Protein AF-A0A261XZ28-F1 (afdb_monomer_lite)

Foldseek 3Di:
DWDADPVRWTWFPQDQLDTDINAHNVGDDFKDFDADQVQQAQDGLRVLSVVLSVCRNPVLVCVVPDDDDDPCPPVVVQNPDPDVPANGRLQSVQSSCVNRCGNVDRGDSVVVVVCRVPRMDTPDPVSVCVVCVVVVVVVVVVVVVCVVVPVDD

Sequence (153 aa):
MGIADTRGVIYDFAAPYTVSVDHMAFGRPTRYLQLRPENATSMTWDDAVYDGAKFYQTQMASASRSRMMDCLAHRFLLYRQHTLLWNNCHSHTAYTLNLMNYSNTRWNAWKLVIMIWTHGHFCSPTAALTTFTGFAIVLLVVLVLAFSLGFSL

Radius of gyration: 18.94 Å; chains: 1; bounding box: 45×42×54 Å

InterPro domains:
  IPR008496 TMEM222/RTE1 [PF05608] (1-120)
  IPR008496 TMEM222/RTE1 [PTHR20921] (1-146)

pLDDT: mean 81.01, std 17.01, range [41.97, 96.12]

Structure (mmCIF, N/CA/C/O backbone):
data_AF-A0A261XZ28-F1
#
_entry.id   AF-A0A261XZ28-F1
#
loop_
_atom_site.group_PDB
_atom_site.id
_atom_site.type_symbol
_atom_site.label_atom_id
_atom_site.label_alt_id
_atom_site.label_comp_id
_atom_site.label_asym_id
_atom_site.label_entity_id
_atom_site.label_seq_id
_atom_site.pdbx_PDB_ins_code
_atom_site.Cartn_x
_atom_site.Cartn_y
_atom_site.Cartn_z
_atom_site.occupancy
_atom_site.B_iso_or_equiv
_atom_site.auth_seq_id
_atom_site.auth_comp_id
_atom_site.auth_asym_id
_atom_site.auth_atom_id
_atom_site.pdbx_PDB_model_num
ATOM 1 N N . MET A 1 1 ? -2.057 -3.790 2.679 1.00 85.88 1 MET A N 1
ATOM 2 C CA . MET A 1 1 ? -1.630 -2.766 1.702 1.00 85.88 1 MET A CA 1
ATOM 3 C C . MET A 1 1 ? -1.101 -3.529 0.524 1.00 85.88 1 MET A C 1
ATOM 5 O O . MET A 1 1 ? -0.090 -4.205 0.669 1.00 85.88 1 MET A O 1
ATOM 9 N N . GLY A 1 2 ? -1.787 -3.420 -0.604 1.00 90.12 2 GLY A N 1
ATOM 10 C CA . GLY A 1 2 ? -1.333 -4.025 -1.841 1.00 90.12 2 GLY A CA 1
ATOM 11 C C . GLY A 1 2 ? -0.764 -2.995 -2.803 1.00 90.12 2 GLY A C 1
ATOM 12 O O . GLY A 1 2 ? -1.006 -1.794 -2.666 1.00 90.12 2 GLY A O 1
ATOM 13 N N . ILE A 1 3 ? -0.033 -3.505 -3.785 1.00 93.38 3 ILE A N 1
ATOM 14 C CA . ILE A 1 3 ? 0.371 -2.779 -4.986 1.00 93.38 3 ILE A CA 1
ATOM 15 C C . ILE A 1 3 ? -0.374 -3.381 -6.176 1.00 93.38 3 ILE A C 1
ATOM 17 O O . ILE A 1 3 ? -0.561 -4.596 -6.224 1.00 93.38 3 ILE A O 1
ATOM 21 N N . ALA A 1 4 ? -0.852 -2.535 -7.085 1.00 93.88 4 ALA A N 1
ATOM 22 C CA . ALA A 1 4 ? -1.591 -2.975 -8.261 1.00 93.88 4 ALA A CA 1
ATOM 23 C C . ALA A 1 4 ? -0.684 -3.034 -9.493 1.00 93.88 4 ALA A C 1
ATOM 25 O O . ALA A 1 4 ? 0.195 -2.183 -9.645 1.00 93.88 4 ALA A O 1
ATOM 26 N N . ASP A 1 5 ? -0.916 -4.009 -10.368 1.00 93.81 5 ASP A N 1
ATOM 27 C CA . ASP A 1 5 ? -0.353 -4.017 -11.721 1.00 93.81 5 ASP A CA 1
ATOM 28 C C . ASP A 1 5 ? -1.050 -2.969 -12.618 1.00 93.81 5 ASP A C 1
ATOM 30 O O . ASP A 1 5 ? -2.009 -2.304 -12.205 1.00 93.81 5 ASP A O 1
ATOM 34 N N . THR A 1 6 ? -0.584 -2.798 -13.856 1.00 92.69 6 THR A N 1
ATOM 35 C CA . THR A 1 6 ? -1.178 -1.840 -14.808 1.00 92.69 6 THR A CA 1
ATOM 36 C C . THR A 1 6 ? -2.624 -2.167 -15.200 1.00 92.69 6 THR A C 1
ATOM 38 O O . THR A 1 6 ? -3.335 -1.291 -15.696 1.00 92.69 6 THR A O 1
ATOM 41 N N . ARG A 1 7 ? -3.095 -3.395 -14.945 1.00 91.19 7 ARG A N 1
ATOM 42 C CA . ARG A 1 7 ? -4.477 -3.843 -15.187 1.00 91.19 7 ARG A CA 1
ATOM 43 C C . ARG A 1 7 ? -5.391 -3.589 -13.986 1.00 91.19 7 ARG A C 1
ATOM 45 O O . ARG A 1 7 ? -6.595 -3.811 -14.086 1.00 91.19 7 ARG A O 1
ATOM 52 N N . GLY A 1 8 ? -4.840 -3.120 -12.866 1.00 88.00 8 GLY A N 1
ATOM 53 C CA . GLY A 1 8 ? -5.571 -2.873 -11.627 1.00 88.00 8 GLY A CA 1
ATOM 54 C C . GLY A 1 8 ? -5.687 -4.092 -10.710 1.00 88.00 8 GLY A C 1
ATOM 55 O O . GLY A 1 8 ? -6.380 -4.003 -9.698 1.00 88.00 8 GLY A O 1
ATOM 56 N N . VAL A 1 9 ? -5.006 -5.202 -11.013 1.00 89.94 9 VAL A N 1
ATOM 57 C CA . VAL A 1 9 ? -4.990 -6.391 -10.152 1.00 89.94 9 VAL A CA 1
ATOM 58 C C . VAL A 1 9 ? -4.092 -6.125 -8.952 1.00 89.94 9 VAL A C 1
ATOM 60 O O . VAL A 1 9 ? -2.906 -5.833 -9.100 1.00 89.94 9 VAL A O 1
ATOM 63 N N . ILE A 1 10 ? -4.657 -6.228 -7.749 1.00 90.38 10 ILE A N 1
ATOM 64 C CA . ILE A 1 10 ? -3.962 -5.895 -6.500 1.00 90.38 10 ILE A CA 1
ATOM 65 C C . ILE A 1 10 ? -3.251 -7.122 -5.923 1.00 90.38 10 ILE A C 1
ATOM 67 O O . ILE A 1 10 ? -3.862 -8.172 -5.749 1.00 90.38 10 ILE A O 1
ATOM 71 N N . TYR A 1 11 ? -1.987 -6.956 -5.538 1.00 88.44 11 TYR A N 1
ATOM 72 C CA . TYR A 1 11 ? -1.176 -7.955 -4.846 1.00 88.44 11 TYR A CA 1
ATOM 73 C C . TYR A 1 11 ? -0.937 -7.510 -3.397 1.00 88.44 11 TYR A C 1
ATOM 75 O O . TYR A 1 11 ? -0.155 -6.590 -3.138 1.00 88.44 11 TYR A O 1
ATOM 83 N N . ASP A 1 12 ? -1.621 -8.148 -2.443 1.00 85.06 12 ASP A N 1
ATOM 84 C CA . ASP A 1 12 ? -1.576 -7.826 -1.008 1.00 85.06 12 ASP A CA 1
ATOM 85 C C . ASP A 1 12 ? -0.965 -8.972 -0.211 1.00 85.06 12 ASP A C 1
ATOM 87 O O . ASP A 1 12 ? -1.443 -10.103 -0.248 1.0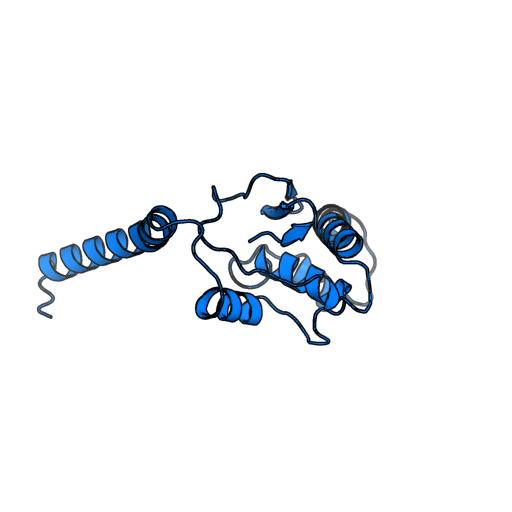0 85.06 12 ASP A O 1
ATOM 91 N N . PHE A 1 13 ? 0.081 -8.686 0.556 1.00 81.00 13 PHE A N 1
ATOM 92 C CA . PHE A 1 13 ? 0.660 -9.679 1.450 1.00 81.00 13 PHE A CA 1
ATOM 93 C C . PHE A 1 13 ? -0.242 -9.862 2.677 1.00 81.00 13 PHE A C 1
ATOM 95 O O . PHE A 1 13 ? -0.174 -9.097 3.642 1.00 81.00 13 PHE A O 1
ATOM 102 N N . ALA A 1 14 ? -1.110 -10.869 2.595 1.00 71.06 14 ALA A N 1
ATOM 103 C CA . ALA A 1 14 ? -2.213 -11.123 3.513 1.00 71.06 14 ALA A CA 1
ATOM 104 C C . ALA A 1 14 ? -1.779 -11.854 4.789 1.00 71.06 14 ALA A C 1
ATOM 106 O O . ALA A 1 14 ? -2.312 -11.610 5.869 1.00 71.06 14 ALA A O 1
ATOM 107 N N . ALA A 1 15 ? -0.821 -12.770 4.660 1.00 61.69 15 ALA A N 1
ATOM 108 C CA . ALA A 1 15 ? -0.393 -13.683 5.715 1.00 61.69 15 ALA A CA 1
ATOM 109 C C . ALA A 1 15 ? 0.992 -14.268 5.379 1.00 61.69 15 ALA A C 1
ATOM 111 O O . ALA A 1 15 ? 1.486 -14.053 4.267 1.00 61.69 15 ALA A O 1
ATOM 112 N N . PRO A 1 16 ? 1.645 -15.002 6.305 1.00 61.44 16 PRO A N 1
ATOM 113 C CA . PRO A 1 16 ? 2.873 -15.731 6.001 1.00 61.44 16 PRO A CA 1
ATOM 114 C C . PRO A 1 16 ? 2.805 -16.484 4.690 1.00 61.44 16 PRO A C 1
ATOM 116 O O . PRO A 1 16 ? 1.943 -17.336 4.489 1.00 61.44 16 PRO A O 1
ATOM 119 N N . TYR A 1 17 ? 3.713 -16.103 3.789 1.00 64.12 17 TYR A N 1
ATOM 120 C CA . TYR A 1 17 ? 3.885 -16.716 2.474 1.00 64.12 17 TYR A CA 1
ATOM 121 C C . TYR A 1 17 ? 2.640 -16.650 1.579 1.00 64.12 17 TYR A C 1
ATOM 123 O O . TYR A 1 17 ? 2.543 -17.362 0.584 1.00 64.12 17 TYR A O 1
ATOM 131 N N . THR A 1 18 ? 1.686 -15.787 1.927 1.00 67.81 18 THR A N 1
ATOM 132 C CA . THR A 1 18 ? 0.382 -15.695 1.280 1.00 67.81 18 THR A CA 1
ATOM 133 C C . THR A 1 18 ? 0.212 -14.286 0.740 1.00 67.81 18 THR A C 1
ATOM 135 O O . THR A 1 18 ? -0.012 -13.334 1.492 1.00 67.81 18 THR A O 1
ATOM 138 N N . VAL A 1 19 ? 0.323 -14.153 -0.578 1.00 76.75 19 VAL A N 1
ATOM 139 C CA . VAL A 1 19 ? -0.063 -12.936 -1.292 1.00 76.75 19 VAL A CA 1
ATOM 140 C C . VAL A 1 19 ? -1.442 -13.183 -1.875 1.00 76.75 19 VAL A C 1
ATOM 142 O O . VAL A 1 19 ? -1.619 -14.076 -2.699 1.00 76.75 19 VAL A O 1
ATOM 145 N N . SER A 1 20 ? -2.414 -12.412 -1.412 1.00 76.31 20 SER A N 1
ATOM 146 C CA . SER A 1 20 ? -3.744 -12.405 -1.987 1.00 76.31 20 SER A CA 1
ATOM 147 C C . SER A 1 20 ? -3.735 -11.586 -3.272 1.00 76.31 20 SER A C 1
ATOM 149 O O . SER A 1 20 ? -3.132 -10.510 -3.328 1.00 76.31 20 SER A O 1
ATOM 151 N N . VAL A 1 21 ? -4.385 -12.121 -4.301 1.00 80.06 21 VAL A N 1
ATOM 152 C CA . VAL A 1 21 ? -4.498 -11.508 -5.624 1.00 80.06 21 VAL A CA 1
ATOM 153 C C . VAL A 1 21 ? -5.940 -11.059 -5.804 1.00 80.06 21 VAL A C 1
ATOM 155 O O . VAL A 1 21 ? -6.869 -11.832 -5.572 1.00 80.06 21 VAL A O 1
ATOM 158 N N . ASP A 1 2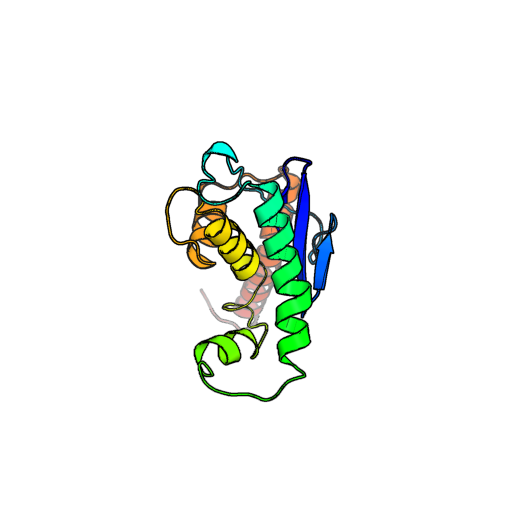2 ? -6.116 -9.797 -6.180 1.00 79.25 22 ASP A N 1
ATOM 159 C CA . ASP A 1 22 ? -7.394 -9.133 -6.469 1.00 79.25 22 ASP A CA 1
ATOM 160 C C . ASP A 1 22 ? -8.332 -8.936 -5.256 1.00 79.25 22 ASP A C 1
ATOM 162 O O . ASP A 1 22 ? -9.206 -8.073 -5.255 1.00 79.25 22 ASP A O 1
ATOM 166 N N . HIS A 1 23 ? -8.102 -9.663 -4.160 1.00 77.56 23 HIS A N 1
ATOM 167 C CA . HIS A 1 23 ? -8.851 -9.545 -2.911 1.00 77.56 23 HIS A CA 1
ATOM 168 C C . HIS A 1 23 ? -7.929 -9.112 -1.770 1.00 77.56 23 HIS A C 1
ATOM 170 O O . HIS A 1 23 ? -7.065 -9.861 -1.332 1.00 77.56 23 HIS A O 1
ATOM 176 N N . MET A 1 24 ? -8.113 -7.904 -1.249 1.00 78.00 24 MET A N 1
ATOM 177 C CA . MET A 1 24 ? -7.348 -7.412 -0.097 1.00 78.00 24 MET A CA 1
ATOM 178 C C . MET A 1 24 ? -7.706 -8.191 1.180 1.00 78.00 24 MET A C 1
ATOM 180 O O . MET A 1 24 ? -8.876 -8.487 1.430 1.00 78.00 24 MET A O 1
ATOM 184 N N . ALA A 1 25 ? -6.710 -8.479 2.022 1.00 71.94 25 ALA A N 1
ATOM 185 C CA . ALA A 1 25 ? -6.869 -9.342 3.198 1.00 71.94 25 ALA A CA 1
ATOM 186 C C . ALA A 1 25 ? -7.805 -8.766 4.275 1.00 71.94 25 ALA A C 1
ATOM 188 O O . ALA A 1 25 ? -8.435 -9.504 5.027 1.00 71.94 25 ALA A O 1
ATOM 189 N N . PHE A 1 26 ? -7.897 -7.436 4.344 1.00 76.94 26 PHE A N 1
ATOM 190 C CA . PHE A 1 26 ? -8.636 -6.699 5.374 1.00 76.94 26 PHE A CA 1
ATOM 191 C C . PHE A 1 26 ? -9.868 -5.979 4.810 1.00 76.94 26 PHE A C 1
ATOM 193 O O . PHE A 1 26 ? -10.250 -4.911 5.285 1.00 76.94 26 PHE A O 1
ATOM 200 N N . GLY A 1 27 ? -10.490 -6.560 3.781 1.00 81.25 27 GLY A N 1
ATOM 201 C CA . GLY A 1 27 ? -11.644 -5.977 3.102 1.00 81.25 27 GLY A CA 1
ATOM 202 C C . GLY A 1 27 ? -11.257 -4.960 2.029 1.00 81.25 27 GLY A C 1
ATOM 203 O O . GLY A 1 27 ? -10.093 -4.820 1.657 1.00 81.25 27 GLY A O 1
ATOM 204 N N . ARG A 1 28 ? -12.258 -4.265 1.479 1.00 85.12 28 ARG A N 1
ATOM 205 C CA . ARG A 1 28 ? -12.063 -3.367 0.330 1.00 85.12 28 ARG A CA 1
ATOM 206 C C . ARG A 1 28 ? -11.121 -2.208 0.690 1.00 85.12 28 ARG A C 1
ATOM 208 O O . ARG A 1 28 ? -11.249 -1.647 1.779 1.00 85.12 28 ARG A O 1
ATOM 215 N N . PRO A 1 29 ? -10.215 -1.802 -0.217 1.00 88.06 29 PRO A N 1
ATOM 216 C CA . PRO A 1 29 ? -9.343 -0.663 0.030 1.00 88.06 29 PRO A CA 1
ATOM 217 C C . PRO A 1 29 ? -10.181 0.605 0.206 1.00 88.06 29 PRO A C 1
ATOM 219 O O . PRO A 1 29 ? -11.031 0.922 -0.626 1.00 88.06 29 PRO A O 1
ATOM 222 N N . THR A 1 30 ? -9.935 1.342 1.288 1.00 91.38 30 THR A N 1
ATOM 223 C CA . THR A 1 30 ? -10.622 2.613 1.558 1.00 91.38 30 THR A CA 1
ATOM 224 C C . THR A 1 30 ? -9.858 3.821 1.028 1.00 91.38 30 THR A C 1
ATOM 226 O O . THR A 1 30 ? -10.439 4.893 0.848 1.00 91.38 30 THR A O 1
ATOM 229 N N . ARG A 1 31 ? -8.560 3.649 0.763 1.00 93.12 31 ARG A N 1
ATOM 230 C CA . ARG A 1 31 ? -7.646 4.693 0.312 1.00 93.12 31 ARG A CA 1
ATOM 231 C C . ARG A 1 31 ? -6.648 4.133 -0.694 1.00 93.12 31 ARG A C 1
ATOM 233 O O . ARG A 1 31 ? -6.206 2.995 -0.547 1.00 93.12 31 ARG A O 1
ATOM 240 N N . TYR A 1 32 ? -6.269 4.944 -1.674 1.00 94.06 32 TYR A N 1
ATOM 241 C CA . TYR A 1 32 ? -5.284 4.596 -2.693 1.00 94.06 32 TYR A CA 1
ATOM 242 C C . TYR A 1 32 ? -4.296 5.743 -2.916 1.00 94.06 32 TYR A C 1
ATOM 244 O O . TYR A 1 32 ? -4.599 6.908 -2.665 1.00 94.06 32 TYR A O 1
ATOM 252 N N . LEU A 1 33 ? -3.101 5.404 -3.393 1.00 95.19 33 LEU A N 1
ATOM 253 C CA . LEU A 1 33 ? -2.102 6.356 -3.866 1.00 95.19 33 LEU A CA 1
ATOM 254 C C . LEU A 1 33 ? -1.772 5.990 -5.309 1.00 95.19 33 LEU A C 1
ATOM 256 O O . LEU A 1 33 ? -1.273 4.897 -5.563 1.00 95.19 33 LEU A O 1
ATOM 260 N N . GLN A 1 34 ? -2.070 6.893 -6.242 1.00 95.00 34 GLN A N 1
ATOM 261 C CA . GLN A 1 34 ? -1.778 6.667 -7.652 1.00 95.00 34 GLN A CA 1
ATOM 262 C C . GLN A 1 34 ? -0.282 6.863 -7.902 1.00 95.00 34 GLN A C 1
ATOM 264 O O . GLN A 1 34 ? 0.254 7.958 -7.729 1.00 95.00 34 GLN A O 1
ATOM 269 N N . LEU A 1 35 ? 0.380 5.795 -8.331 1.00 93.94 35 LEU A N 1
ATOM 270 C CA . LEU A 1 35 ? 1.769 5.819 -8.773 1.00 93.94 35 LEU A CA 1
ATOM 271 C C . LEU A 1 35 ? 1.819 5.842 -10.307 1.00 93.94 35 LEU A C 1
ATOM 273 O O . LEU A 1 35 ? 0.841 5.492 -10.974 1.00 93.94 35 LEU A O 1
ATOM 277 N N . ARG A 1 36 ? 2.936 6.324 -10.857 1.00 94.38 36 ARG A N 1
ATOM 278 C CA . ARG A 1 36 ? 3.143 6.483 -12.303 1.00 94.38 36 ARG A CA 1
ATOM 279 C C . ARG A 1 36 ? 4.186 5.481 -12.798 1.00 94.38 36 ARG A C 1
ATOM 281 O O . ARG A 1 36 ? 5.343 5.628 -12.397 1.00 94.38 36 ARG A O 1
ATOM 288 N N . PRO A 1 37 ? 3.822 4.497 -13.640 1.00 93.50 37 PRO A N 1
ATOM 289 C CA . PRO A 1 37 ? 4.754 3.484 -14.137 1.00 93.50 37 PRO A CA 1
ATOM 290 C C . PRO A 1 37 ? 6.019 4.062 -14.780 1.00 93.50 37 PRO A C 1
ATOM 292 O O . PRO A 1 37 ? 7.084 3.475 -14.636 1.00 93.50 37 PRO A O 1
ATOM 295 N N . GLU A 1 38 ? 5.940 5.246 -15.400 1.00 93.94 38 GLU A N 1
ATOM 296 C CA . GLU A 1 38 ? 7.097 5.931 -16.008 1.00 93.94 38 GLU A CA 1
ATOM 297 C C . GLU A 1 38 ? 8.252 6.217 -15.030 1.00 93.94 38 GLU A C 1
ATOM 299 O O . GLU A 1 38 ? 9.385 6.438 -15.449 1.00 93.94 38 GLU A O 1
ATOM 304 N N . ASN A 1 39 ? 7.985 6.225 -13.722 1.00 94.56 39 ASN A N 1
ATOM 305 C CA . ASN A 1 39 ? 9.005 6.452 -12.700 1.00 94.56 39 ASN A CA 1
ATOM 306 C C . ASN A 1 39 ? 9.802 5.185 -12.339 1.00 94.56 39 ASN A C 1
ATOM 308 O O . ASN A 1 39 ? 10.724 5.270 -11.523 1.00 94.56 39 ASN A O 1
ATOM 312 N N . ALA A 1 40 ? 9.440 4.021 -12.882 1.00 94.94 40 ALA A N 1
ATOM 313 C CA . ALA A 1 40 ? 10.190 2.778 -12.746 1.00 94.94 40 ALA A CA 1
ATOM 314 C C . ALA A 1 40 ? 11.356 2.759 -13.746 1.00 94.94 40 ALA A C 1
ATOM 316 O O . ALA A 1 40 ? 11.162 2.982 -14.937 1.00 94.94 40 ALA A O 1
ATOM 317 N N . THR A 1 41 ? 12.577 2.514 -13.264 1.00 94.44 41 THR A N 1
ATOM 318 C CA . THR A 1 41 ? 13.797 2.674 -14.082 1.00 94.44 41 THR A CA 1
ATOM 319 C C . THR A 1 41 ? 14.652 1.418 -14.189 1.00 94.44 41 THR A C 1
ATOM 321 O O . THR A 1 41 ? 15.355 1.264 -15.183 1.00 94.44 41 THR A O 1
ATOM 324 N N . SER A 1 42 ? 14.612 0.512 -13.207 1.00 91.50 42 SER A N 1
ATOM 325 C CA . SER A 1 42 ? 15.419 -0.722 -13.236 1.00 91.50 42 SER A CA 1
ATOM 326 C C . SER A 1 42 ? 14.665 -1.946 -13.749 1.00 91.50 42 SER A C 1
ATOM 328 O O . SER A 1 42 ? 15.294 -2.918 -14.155 1.00 91.50 42 SER A O 1
ATOM 330 N N . MET A 1 43 ? 13.334 -1.922 -13.706 1.00 92.50 43 MET A N 1
ATOM 331 C CA . MET A 1 43 ? 12.463 -3.020 -14.117 1.00 92.50 43 MET A CA 1
ATOM 332 C C . MET A 1 43 ? 11.129 -2.442 -14.584 1.00 92.50 43 MET A C 1
ATOM 334 O O . MET A 1 43 ? 10.745 -1.358 -14.137 1.00 92.50 43 MET A O 1
ATOM 338 N N . THR A 1 44 ? 10.418 -3.149 -15.464 1.00 94.69 44 THR A N 1
ATOM 339 C CA . THR A 1 44 ? 9.047 -2.756 -15.805 1.00 94.69 44 THR A CA 1
ATOM 340 C C . THR A 1 44 ? 8.155 -2.849 -14.561 1.00 94.69 44 THR A C 1
ATOM 342 O O . THR A 1 44 ? 8.427 -3.621 -13.636 1.00 94.69 44 THR A O 1
ATOM 345 N N . TRP A 1 45 ? 7.096 -2.038 -14.520 1.00 94.88 45 TRP A N 1
ATOM 346 C CA . TRP A 1 45 ? 6.178 -1.995 -13.380 1.00 94.88 45 TRP A CA 1
ATOM 347 C C . TRP A 1 45 ? 5.557 -3.369 -13.087 1.00 94.88 45 TRP A C 1
ATOM 349 O O . TRP A 1 45 ? 5.601 -3.835 -11.948 1.00 94.88 45 TRP A O 1
ATOM 359 N N . ASP A 1 46 ? 5.021 -4.025 -14.118 1.00 95.31 46 ASP A N 1
ATOM 360 C CA . ASP A 1 46 ? 4.304 -5.295 -13.978 1.00 95.31 46 ASP A CA 1
ATOM 361 C C . ASP A 1 46 ? 5.239 -6.455 -13.626 1.00 95.31 46 ASP A C 1
ATOM 363 O O . ASP A 1 46 ? 4.904 -7.251 -12.746 1.00 95.31 46 ASP A O 1
ATOM 367 N N . ASP A 1 47 ? 6.431 -6.518 -14.233 1.00 94.75 47 ASP A N 1
ATOM 368 C CA . ASP A 1 47 ? 7.427 -7.539 -13.887 1.00 94.75 47 ASP A CA 1
ATOM 369 C C . ASP A 1 47 ? 7.847 -7.400 -12.423 1.00 94.75 47 ASP A C 1
ATOM 371 O O . ASP A 1 47 ? 7.919 -8.390 -11.697 1.00 94.75 47 ASP A O 1
ATOM 375 N N . ALA A 1 48 ? 8.046 -6.166 -11.950 1.00 94.25 48 ALA A N 1
ATOM 376 C CA . ALA A 1 48 ? 8.420 -5.925 -10.566 1.00 94.25 48 ALA A CA 1
ATOM 377 C C . ALA A 1 48 ? 7.301 -6.278 -9.584 1.00 94.25 48 ALA A C 1
ATOM 379 O O . ALA A 1 48 ? 7.581 -6.866 -8.539 1.00 94.25 48 ALA A O 1
ATOM 380 N N . VAL A 1 49 ? 6.043 -5.958 -9.908 1.00 93.88 49 VAL A N 1
ATOM 381 C CA . VAL A 1 49 ? 4.873 -6.369 -9.112 1.00 93.88 49 VAL A CA 1
ATOM 382 C C . VAL A 1 49 ? 4.791 -7.892 -9.022 1.00 93.88 49 VAL A C 1
ATOM 384 O O . VAL A 1 49 ? 4.634 -8.438 -7.926 1.00 93.88 49 VAL A O 1
ATOM 387 N N . TYR A 1 50 ? 4.961 -8.584 -10.149 1.00 92.44 50 TYR A N 1
ATOM 388 C CA . TYR A 1 50 ? 4.947 -10.042 -10.206 1.00 92.44 50 TYR A CA 1
ATOM 389 C C . TYR A 1 50 ? 6.101 -10.671 -9.411 1.00 92.44 50 TYR A C 1
ATOM 391 O O . TYR A 1 50 ? 5.872 -11.547 -8.570 1.00 92.44 50 TYR A O 1
ATOM 399 N N . ASP A 1 51 ? 7.333 -10.206 -9.615 1.00 89.88 51 ASP A N 1
ATOM 400 C CA . ASP A 1 51 ? 8.518 -10.723 -8.928 1.00 89.88 51 ASP A CA 1
ATOM 401 C C . ASP A 1 51 ? 8.497 -10.412 -7.427 1.00 89.88 51 ASP A C 1
ATOM 403 O O . ASP A 1 51 ? 8.868 -11.263 -6.612 1.00 89.88 51 ASP A O 1
ATOM 407 N N . GLY A 1 52 ? 7.997 -9.235 -7.041 1.00 88.31 52 GLY A N 1
ATOM 408 C CA . GLY A 1 52 ? 7.753 -8.858 -5.650 1.00 88.31 52 GLY A CA 1
ATOM 409 C C . GLY A 1 52 ? 6.798 -9.828 -4.955 1.00 88.31 52 GLY A C 1
ATOM 410 O O . GLY A 1 52 ? 7.132 -10.384 -3.899 1.00 88.31 52 GLY A O 1
ATOM 411 N N . ALA A 1 53 ? 5.660 -10.115 -5.592 1.00 87.69 53 ALA A N 1
ATOM 412 C CA . ALA A 1 53 ? 4.687 -11.082 -5.097 1.00 87.69 53 ALA A CA 1
ATOM 413 C C . ALA A 1 53 ? 5.289 -12.493 -5.006 1.00 87.69 53 ALA A C 1
ATOM 415 O O . ALA A 1 53 ? 5.170 -13.165 -3.976 1.00 87.69 53 ALA A O 1
ATOM 416 N N . LYS A 1 54 ? 6.000 -12.934 -6.050 1.00 85.69 54 LYS A N 1
ATOM 417 C CA . LYS A 1 54 ? 6.651 -14.247 -6.098 1.00 85.69 54 LYS A CA 1
ATOM 418 C C . LYS A 1 54 ? 7.700 -14.402 -5.001 1.00 85.69 54 LYS A C 1
ATOM 420 O O . LYS A 1 54 ? 7.730 -15.447 -4.348 1.00 85.69 54 LYS A O 1
ATOM 425 N N . PHE A 1 55 ? 8.533 -13.389 -4.757 1.00 82.31 55 PHE A N 1
ATOM 426 C CA . PHE A 1 55 ? 9.549 -13.409 -3.702 1.00 82.31 55 PHE A CA 1
ATOM 427 C C . PHE A 1 55 ? 8.920 -13.634 -2.321 1.00 82.31 55 PHE A C 1
ATOM 429 O O . PHE A 1 55 ? 9.382 -14.491 -1.560 1.00 82.31 55 PHE A O 1
ATOM 436 N N . TYR A 1 56 ? 7.830 -12.921 -2.027 1.00 75.88 56 TYR A N 1
ATOM 437 C CA . TYR A 1 56 ? 7.103 -13.044 -0.763 1.00 75.88 56 TYR A CA 1
ATOM 438 C C . TYR A 1 56 ? 6.324 -14.363 -0.628 1.00 75.88 56 TYR A C 1
ATOM 440 O O . TYR A 1 56 ? 6.155 -14.842 0.492 1.00 75.88 56 TYR A O 1
ATOM 448 N N . GLN A 1 57 ? 5.912 -14.991 -1.736 1.00 73.06 57 GLN A N 1
ATOM 449 C CA . GLN A 1 57 ? 5.299 -16.327 -1.737 1.00 73.06 57 GLN A CA 1
ATOM 450 C C . GLN A 1 57 ? 6.329 -17.460 -1.571 1.00 73.06 57 GLN A C 1
ATOM 452 O O . GLN A 1 57 ? 6.148 -18.351 -0.748 1.00 73.06 57 GLN A O 1
ATOM 457 N N . THR A 1 58 ? 7.420 -17.452 -2.346 1.00 67.19 58 THR A N 1
ATOM 458 C CA . THR A 1 58 ? 8.310 -18.625 -2.489 1.00 67.19 58 THR A CA 1
ATOM 459 C C . THR A 1 58 ? 9.587 -18.562 -1.661 1.00 67.19 58 THR A C 1
ATOM 461 O O . THR A 1 58 ? 9.918 -19.541 -0.998 1.00 67.19 58 THR A O 1
ATOM 464 N N . GLN A 1 59 ? 10.324 -17.449 -1.677 1.00 55.72 59 GLN A N 1
ATOM 465 C CA . GLN A 1 59 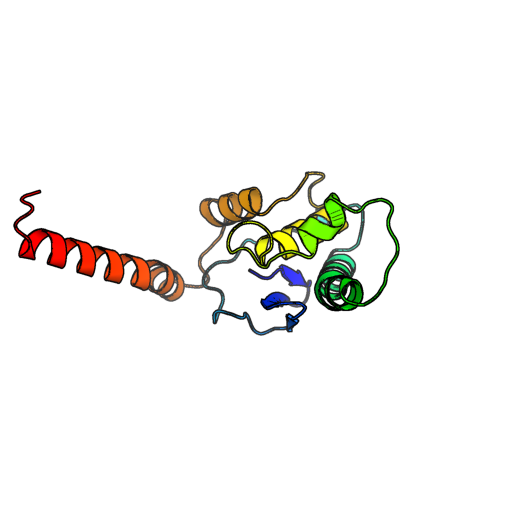? 11.640 -17.372 -1.021 1.00 55.72 59 GLN A CA 1
ATOM 466 C C . GLN A 1 59 ? 11.541 -17.235 0.497 1.00 55.72 59 GLN A C 1
ATOM 468 O O . GLN A 1 59 ? 12.420 -17.689 1.227 1.00 55.72 59 GLN A O 1
ATOM 473 N N . MET A 1 60 ? 10.449 -16.648 0.975 1.00 52.09 60 MET A N 1
ATOM 474 C CA . MET A 1 60 ? 10.114 -16.638 2.393 1.00 52.09 60 MET A CA 1
ATOM 475 C C . MET A 1 60 ? 9.697 -18.053 2.856 1.00 52.09 60 MET A C 1
ATOM 477 O O . MET A 1 60 ? 10.158 -18.508 3.902 1.00 52.09 60 MET A O 1
ATOM 481 N N . ALA A 1 61 ? 8.924 -18.796 2.049 1.00 50.56 61 ALA A N 1
ATOM 482 C CA . ALA A 1 61 ? 8.469 -20.151 2.387 1.00 50.56 61 ALA A CA 1
ATOM 483 C C . ALA A 1 61 ? 9.598 -21.199 2.369 1.00 50.56 61 ALA A C 1
ATOM 485 O O . ALA A 1 61 ? 9.643 -22.086 3.220 1.00 50.56 61 ALA A O 1
ATOM 486 N N . SER A 1 62 ? 10.529 -21.110 1.413 1.00 43.88 62 SER A N 1
ATOM 487 C CA . SER A 1 62 ? 11.630 -22.072 1.256 1.00 43.88 62 SER A CA 1
ATOM 488 C C . SER A 1 62 ? 12.796 -21.845 2.226 1.00 43.88 62 SER A C 1
ATOM 490 O O . SER A 1 62 ? 13.476 -22.808 2.584 1.00 43.88 62 SER A O 1
ATOM 492 N N . ALA A 1 63 ? 12.973 -20.623 2.748 1.00 51.12 63 ALA A N 1
ATOM 493 C CA . ALA A 1 63 ? 13.933 -20.319 3.818 1.00 51.12 63 ALA A CA 1
ATOM 494 C C . ALA A 1 63 ? 13.659 -21.094 5.126 1.00 51.12 63 ALA A C 1
ATOM 496 O O . ALA A 1 63 ? 14.532 -21.190 5.987 1.00 51.12 63 ALA A O 1
ATOM 497 N N . SER A 1 64 ? 12.481 -21.715 5.248 1.00 48.00 64 SER A N 1
ATOM 498 C CA . SER A 1 64 ? 12.128 -22.637 6.328 1.00 48.00 64 SER A CA 1
ATOM 499 C C . SER A 1 64 ? 12.869 -23.980 6.282 1.00 48.00 64 SER A C 1
ATOM 501 O O . SER A 1 64 ? 12.976 -24.644 7.315 1.00 48.00 64 SER A O 1
ATOM 503 N N . ARG A 1 65 ? 13.393 -24.407 5.120 1.00 51.16 65 ARG A N 1
ATOM 504 C CA . ARG A 1 65 ? 13.766 -25.818 4.895 1.00 51.16 65 ARG A CA 1
ATOM 505 C C . ARG A 1 65 ? 15.232 -26.139 4.603 1.00 51.16 65 ARG A C 1
ATOM 507 O O . ARG A 1 65 ? 15.539 -27.325 4.527 1.00 51.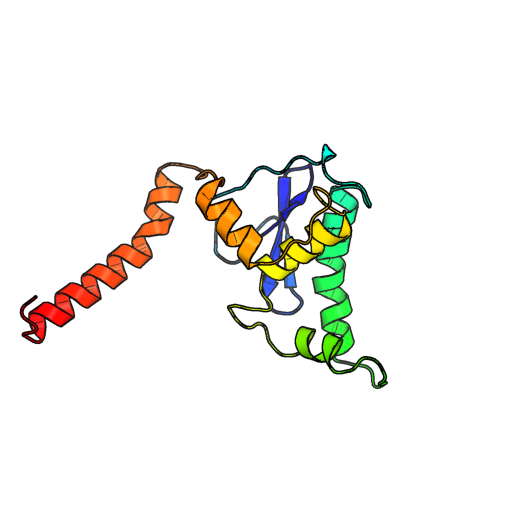16 65 ARG A O 1
ATOM 514 N N . SER A 1 66 ? 16.158 -25.185 4.492 1.00 42.28 66 SER A N 1
ATOM 515 C CA . SER A 1 66 ? 17.549 -25.524 4.130 1.00 42.28 66 SER A CA 1
ATOM 516 C C . SER A 1 66 ? 18.615 -24.838 4.986 1.00 42.28 66 SER A C 1
ATOM 518 O O . SER A 1 66 ? 18.735 -23.615 5.006 1.00 42.28 66 SER A O 1
ATOM 520 N N . ARG A 1 67 ? 19.431 -25.672 5.644 1.00 63.88 67 ARG A N 1
ATOM 521 C CA . ARG A 1 67 ? 20.725 -25.339 6.256 1.00 63.88 67 ARG A CA 1
ATOM 522 C C . ARG A 1 67 ? 21.691 -24.797 5.189 1.00 63.88 67 ARG A C 1
ATOM 524 O O . ARG A 1 67 ? 21.965 -25.526 4.246 1.00 63.88 67 ARG A O 1
ATOM 531 N N . MET A 1 68 ? 22.223 -23.587 5.368 1.00 43.78 68 MET A N 1
ATOM 532 C CA . MET A 1 68 ? 23.652 -23.233 5.232 1.00 43.78 68 MET A CA 1
ATOM 533 C C . MET A 1 68 ? 23.820 -21.741 5.557 1.00 43.78 68 MET A C 1
ATOM 535 O O . MET A 1 68 ? 23.024 -20.911 5.119 1.00 43.78 68 MET A O 1
ATOM 539 N N . MET A 1 69 ? 24.823 -21.431 6.374 1.00 55.59 69 MET A N 1
ATOM 540 C CA . MET A 1 69 ? 25.165 -20.093 6.854 1.00 55.59 69 MET A CA 1
ATOM 541 C C . MET A 1 69 ? 26.048 -19.335 5.844 1.00 55.59 69 MET A C 1
ATOM 543 O O . MET A 1 69 ? 26.719 -19.986 5.059 1.00 55.59 69 MET A O 1
ATOM 547 N N . ASP A 1 70 ? 25.954 -17.994 5.855 1.00 44.06 70 ASP A N 1
ATOM 548 C CA . ASP A 1 70 ? 27.034 -16.980 5.720 1.00 44.06 70 ASP A CA 1
ATOM 549 C C . ASP A 1 70 ? 26.550 -15.509 5.511 1.00 44.06 70 ASP A C 1
ATOM 551 O O . ASP A 1 70 ? 27.344 -14.577 5.506 1.00 44.06 70 ASP A O 1
ATOM 555 N N . CYS A 1 71 ? 25.235 -15.229 5.487 1.00 50.75 71 CYS A N 1
ATOM 556 C C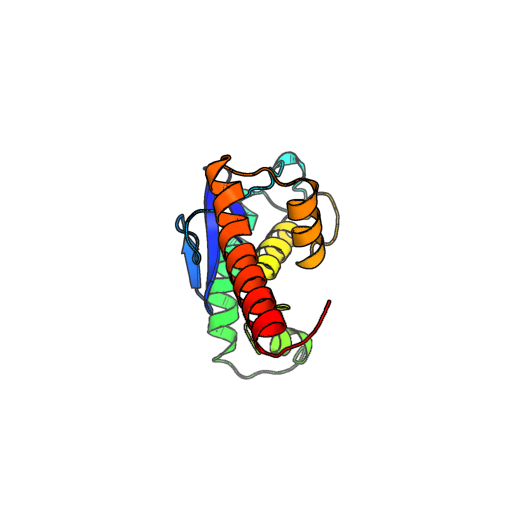A . CYS A 1 71 ? 24.640 -13.873 5.646 1.00 50.75 71 CYS A CA 1
ATOM 557 C C . CYS A 1 71 ? 23.511 -13.823 6.710 1.00 50.75 71 CYS A C 1
ATOM 559 O O . CYS A 1 71 ? 22.445 -13.225 6.520 1.00 50.75 71 CYS A O 1
ATOM 561 N N . LEU A 1 72 ? 23.703 -14.522 7.832 1.00 49.97 72 LEU A N 1
ATOM 562 C CA . LEU A 1 72 ? 22.611 -15.086 8.649 1.00 49.97 72 LEU A CA 1
ATOM 563 C C . LEU A 1 72 ? 22.011 -14.182 9.726 1.00 49.97 72 LEU A C 1
ATOM 565 O O . LEU A 1 72 ? 21.141 -14.629 10.460 1.00 49.97 72 LEU A O 1
ATOM 569 N N . ALA A 1 73 ? 22.366 -12.902 9.775 1.00 48.09 73 ALA A N 1
ATOM 570 C CA . ALA A 1 73 ? 21.603 -11.937 10.569 1.00 48.09 73 ALA A CA 1
ATOM 571 C C . ALA A 1 73 ? 20.503 -11.269 9.725 1.00 48.09 73 ALA A C 1
ATOM 573 O O . ALA A 1 73 ? 19.336 -11.249 10.109 1.00 48.09 73 ALA A O 1
ATOM 574 N N . HIS A 1 74 ? 20.837 -10.785 8.524 1.00 44.78 74 HIS A N 1
ATOM 575 C CA . HIS A 1 74 ? 19.918 -9.965 7.730 1.00 44.78 74 HIS A CA 1
ATOM 576 C C . HIS A 1 74 ? 18.782 -10.780 7.093 1.00 44.78 74 HIS A C 1
ATOM 578 O O . HIS A 1 74 ? 17.640 -10.328 7.061 1.00 44.78 74 HIS A O 1
ATOM 584 N N . ARG A 1 75 ? 19.047 -12.018 6.647 1.00 50.28 75 ARG A N 1
ATOM 585 C CA . ARG A 1 75 ? 17.998 -12.880 6.068 1.00 50.28 75 ARG A CA 1
ATOM 586 C C . ARG A 1 75 ? 17.146 -13.595 7.121 1.00 50.28 75 ARG A C 1
ATOM 588 O O . ARG A 1 75 ? 15.987 -13.901 6.868 1.00 50.28 75 ARG A O 1
ATOM 595 N N . PHE A 1 76 ? 17.690 -13.787 8.321 1.00 46.03 76 PHE A N 1
ATOM 596 C CA . PHE A 1 76 ? 16.992 -14.406 9.450 1.00 46.03 76 PHE A CA 1
ATOM 597 C C . PHE A 1 76 ? 16.011 -13.436 10.124 1.00 46.03 76 PHE A C 1
ATOM 599 O O . PHE A 1 76 ? 14.951 -13.859 10.578 1.00 46.03 76 PHE A O 1
ATOM 606 N N . LEU A 1 77 ? 16.304 -12.130 10.110 1.00 45.62 77 LEU A N 1
ATOM 607 C CA . LEU A 1 77 ? 15.366 -11.082 10.533 1.00 45.62 77 LEU A CA 1
ATOM 608 C C . LEU A 1 77 ? 14.169 -10.938 9.584 1.00 45.62 77 LEU A C 1
ATOM 610 O O . LEU A 1 77 ? 13.071 -10.641 10.037 1.00 45.62 77 LEU A O 1
ATOM 614 N N . LEU A 1 78 ? 14.349 -11.206 8.286 1.00 49.16 78 LEU A N 1
ATOM 615 C CA . LEU A 1 78 ? 13.228 -11.266 7.340 1.00 49.16 78 LEU A CA 1
ATOM 616 C C . LEU A 1 78 ? 12.346 -12.512 7.560 1.00 49.16 78 LEU A C 1
ATOM 618 O O . LEU A 1 78 ? 11.155 -12.479 7.271 1.00 49.16 78 LEU A O 1
ATOM 622 N N . TYR A 1 79 ? 12.929 -13.596 8.087 1.00 43.44 79 TYR A N 1
ATOM 623 C CA . TYR A 1 79 ? 12.253 -14.866 8.372 1.00 43.44 79 TYR A CA 1
ATOM 624 C C . TYR A 1 79 ? 11.555 -14.883 9.747 1.00 43.44 79 TYR A C 1
ATOM 626 O O . TYR A 1 79 ? 10.493 -15.485 9.913 1.00 43.44 79 TYR A O 1
ATOM 634 N N . ARG A 1 80 ? 12.112 -14.201 10.758 1.00 44.34 80 ARG A N 1
ATOM 635 C CA . ARG A 1 80 ? 11.499 -14.094 12.087 1.00 44.34 80 ARG A CA 1
ATOM 636 C C . ARG A 1 80 ? 10.547 -12.905 12.171 1.00 44.34 80 ARG A C 1
ATOM 638 O O . ARG A 1 80 ? 10.905 -11.814 12.590 1.00 44.34 80 ARG A O 1
ATOM 645 N N . GLN A 1 81 ? 9.293 -13.265 11.941 1.00 41.97 81 GLN A N 1
ATOM 646 C CA . GLN A 1 81 ? 8.069 -12.607 12.376 1.00 41.97 81 GLN A CA 1
ATOM 647 C C . GLN A 1 81 ? 7.474 -11.605 11.400 1.00 41.97 81 GLN A C 1
ATOM 649 O O . GLN A 1 81 ? 8.037 -10.570 11.066 1.00 41.97 81 GLN A O 1
ATOM 654 N N . HIS A 1 82 ? 6.237 -11.925 11.043 1.00 51.56 82 HIS A N 1
ATOM 655 C CA . HIS A 1 82 ? 5.187 -10.983 10.711 1.00 51.56 82 HIS A CA 1
ATOM 656 C C . HIS A 1 82 ? 4.938 -10.079 11.913 1.00 51.56 82 HIS A C 1
ATOM 658 O O . HIS A 1 82 ? 3.984 -10.259 12.665 1.00 51.56 82 HIS A O 1
ATOM 664 N N . THR A 1 83 ? 5.842 -9.140 12.154 1.00 54.25 83 THR A N 1
ATOM 665 C CA . THR A 1 83 ? 5.622 -8.111 13.159 1.00 54.25 83 THR A CA 1
ATOM 666 C C . THR A 1 83 ? 4.750 -7.047 12.517 1.00 54.25 83 THR A C 1
ATOM 668 O O . THR A 1 83 ? 5.082 -6.560 11.433 1.00 54.25 83 THR A O 1
ATOM 671 N N . LEU A 1 84 ? 3.669 -6.659 13.204 1.00 57.50 84 LEU A N 1
ATOM 672 C CA . LEU A 1 84 ? 2.699 -5.638 12.779 1.00 57.50 84 LEU A CA 1
ATOM 673 C C . LEU A 1 84 ? 3.362 -4.389 12.164 1.00 57.50 84 LEU A C 1
ATOM 675 O O . LEU A 1 84 ? 2.799 -3.765 11.270 1.00 57.50 84 LEU A O 1
ATOM 679 N N . LEU A 1 85 ? 4.576 -4.058 12.610 1.00 52.94 85 LEU A N 1
ATOM 680 C CA . LEU A 1 85 ? 5.281 -2.821 12.293 1.00 52.94 85 LEU A CA 1
ATOM 681 C C . LEU A 1 85 ? 6.503 -2.957 11.349 1.00 52.94 85 LEU A C 1
ATOM 683 O O . LEU A 1 85 ? 6.863 -1.962 10.731 1.00 52.94 85 LEU A O 1
ATOM 687 N N . TRP A 1 86 ? 7.139 -4.132 11.195 1.00 51.56 86 TRP A N 1
ATOM 688 C CA . TRP A 1 86 ? 8.432 -4.250 10.469 1.00 51.56 86 TRP A CA 1
ATOM 689 C C . TRP A 1 86 ? 8.443 -5.222 9.273 1.00 51.56 86 TRP A C 1
ATOM 691 O O . TRP A 1 86 ? 9.196 -5.000 8.323 1.00 51.56 86 TRP A O 1
ATOM 701 N N . ASN A 1 87 ? 7.587 -6.250 9.247 1.00 62.69 87 ASN A N 1
ATOM 702 C CA . ASN A 1 87 ? 7.511 -7.213 8.139 1.00 62.69 87 ASN A CA 1
ATOM 703 C C . ASN A 1 87 ? 6.050 -7.489 7.772 1.00 62.69 87 ASN A C 1
ATOM 705 O O . ASN A 1 87 ? 5.474 -8.529 8.090 1.00 62.69 87 ASN A O 1
ATOM 709 N N . ASN A 1 88 ? 5.429 -6.482 7.168 1.00 72.81 88 ASN A N 1
ATOM 710 C CA . ASN A 1 88 ? 4.010 -6.469 6.847 1.00 72.81 88 ASN A CA 1
ATOM 711 C C . ASN A 1 88 ? 3.796 -6.170 5.351 1.00 72.81 88 ASN A C 1
ATOM 713 O O . ASN A 1 88 ? 4.733 -6.078 4.556 1.00 72.81 88 ASN A O 1
ATOM 717 N N . CYS A 1 89 ? 2.541 -5.979 4.968 1.00 81.69 89 CYS A N 1
ATOM 718 C CA . CYS A 1 89 ? 2.128 -5.635 3.609 1.00 81.69 89 CYS A CA 1
ATOM 719 C C . CYS A 1 89 ? 2.756 -4.339 3.040 1.00 81.69 89 CYS A C 1
ATOM 721 O O . CYS A 1 89 ? 2.953 -4.213 1.829 1.00 81.69 89 CYS A O 1
ATOM 723 N N . HIS A 1 90 ? 3.171 -3.405 3.896 1.00 85.06 90 HIS A N 1
ATOM 724 C CA . HIS A 1 90 ? 3.907 -2.204 3.497 1.00 85.06 90 HIS A CA 1
ATOM 725 C C . HIS A 1 90 ? 5.366 -2.528 3.159 1.00 85.06 90 HIS A C 1
ATOM 727 O O . HIS A 1 90 ? 5.919 -1.935 2.238 1.00 85.06 90 HIS A O 1
ATOM 733 N N . SER A 1 91 ? 5.987 -3.486 3.856 1.00 85.12 91 SER A N 1
ATOM 734 C CA . SER A 1 91 ? 7.335 -3.966 3.523 1.00 85.12 91 SER A CA 1
ATOM 735 C C . SER A 1 91 ? 7.353 -4.664 2.156 1.00 85.12 91 SER A C 1
ATOM 737 O O . SER A 1 91 ? 8.255 -4.395 1.367 1.00 85.12 91 SER A O 1
ATOM 739 N N . HIS A 1 92 ? 6.322 -5.459 1.832 1.00 87.62 92 HIS A N 1
ATOM 740 C CA . HIS A 1 92 ? 6.129 -6.047 0.493 1.00 87.62 92 HIS A CA 1
ATOM 741 C C . HIS A 1 92 ? 6.020 -4.975 -0.600 1.00 87.62 92 HIS A C 1
ATOM 743 O O . HIS A 1 92 ? 6.737 -5.012 -1.601 1.00 87.62 92 HIS A O 1
ATOM 749 N N . THR A 1 93 ? 5.170 -3.973 -0.376 1.00 91.19 93 THR A N 1
ATOM 750 C CA . THR A 1 93 ? 4.992 -2.859 -1.317 1.00 91.19 93 THR A CA 1
ATOM 751 C C . THR A 1 93 ? 6.292 -2.065 -1.488 1.00 91.19 93 THR A C 1
ATOM 753 O O . THR A 1 93 ? 6.698 -1.763 -2.607 1.00 91.19 93 THR A O 1
ATOM 756 N N . ALA A 1 94 ? 7.008 -1.783 -0.395 1.00 91.94 94 ALA A N 1
ATOM 757 C CA . ALA A 1 94 ? 8.285 -1.075 -0.441 1.00 91.94 94 ALA A CA 1
ATOM 758 C C . ALA A 1 94 ? 9.374 -1.876 -1.165 1.00 91.94 94 ALA A C 1
ATOM 760 O O . ALA A 1 94 ? 10.139 -1.304 -1.937 1.00 91.94 94 ALA A O 1
ATOM 761 N N . TYR A 1 95 ? 9.453 -3.189 -0.932 1.00 90.69 95 TYR A N 1
ATOM 762 C CA . TYR A 1 95 ? 10.370 -4.074 -1.647 1.00 90.69 95 TYR A CA 1
ATOM 763 C C . TYR A 1 95 ? 10.109 -4.034 -3.153 1.00 90.69 95 TYR A C 1
ATOM 765 O O . TYR A 1 95 ? 11.036 -3.814 -3.926 1.00 90.69 95 TYR A O 1
ATOM 773 N N . THR A 1 96 ? 8.842 -4.146 -3.546 1.00 92.31 96 THR A N 1
ATOM 774 C CA . THR A 1 96 ? 8.411 -4.093 -4.947 1.00 92.31 96 THR A CA 1
ATOM 775 C C . THR A 1 96 ? 8.807 -2.7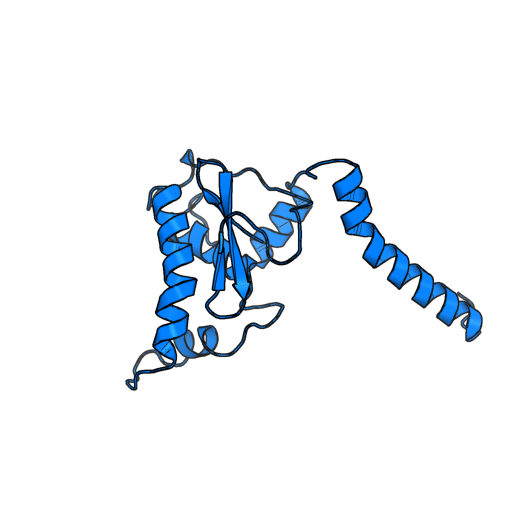72 -5.616 1.00 92.31 96 THR A C 1
ATOM 777 O O . THR A 1 96 ? 9.410 -2.772 -6.684 1.00 92.31 96 THR A O 1
ATOM 780 N N . LEU A 1 97 ? 8.570 -1.631 -4.958 1.00 94.75 97 LEU A N 1
ATOM 781 C CA . LEU A 1 97 ? 8.976 -0.318 -5.482 1.00 94.75 97 LEU A CA 1
ATOM 782 C C . LEU A 1 97 ? 10.498 -0.154 -5.585 1.00 94.75 97 LEU A C 1
ATOM 784 O O . LEU A 1 97 ? 10.991 0.495 -6.506 1.00 94.75 97 LEU A O 1
ATOM 788 N N . ASN A 1 98 ? 11.253 -0.746 -4.658 1.00 95.12 98 ASN A N 1
ATOM 789 C CA . ASN A 1 98 ? 12.713 -0.752 -4.726 1.00 95.12 98 ASN A CA 1
ATOM 790 C C . ASN A 1 98 ? 13.235 -1.647 -5.860 1.00 95.12 98 ASN A C 1
ATOM 792 O O . ASN A 1 98 ? 14.233 -1.293 -6.480 1.00 95.12 98 ASN A O 1
ATOM 796 N N . LEU A 1 99 ? 12.569 -2.771 -6.153 1.00 93.19 99 LEU A N 1
ATOM 797 C CA . LEU A 1 99 ? 12.954 -3.692 -7.230 1.00 93.19 99 LEU A CA 1
ATOM 798 C C . LEU A 1 99 ? 12.947 -3.003 -8.603 1.00 93.19 99 LEU A C 1
ATOM 800 O O . LEU A 1 99 ? 13.841 -3.229 -9.417 1.00 93.19 99 LEU A O 1
ATOM 804 N N . MET A 1 100 ? 11.981 -2.109 -8.819 1.00 95.25 100 MET A N 1
ATOM 805 C CA . MET A 1 100 ? 11.856 -1.291 -10.030 1.00 95.25 100 MET A CA 1
ATOM 806 C C . MET A 1 100 ? 12.559 0.078 -9.951 1.00 95.25 100 MET A C 1
ATOM 808 O O . MET A 1 100 ? 12.407 0.902 -10.857 1.00 95.25 100 MET A O 1
ATOM 812 N N . ASN A 1 101 ? 13.317 0.342 -8.877 1.00 95.12 101 ASN A N 1
ATOM 813 C CA . ASN A 1 101 ? 13.977 1.623 -8.607 1.00 95.12 101 ASN A CA 1
ATOM 814 C C . ASN A 1 101 ? 13.029 2.823 -8.803 1.00 95.12 101 ASN A C 1
ATOM 816 O O . ASN A 1 101 ? 13.357 3.818 -9.460 1.00 95.12 101 ASN A O 1
ATOM 820 N N . TYR A 1 102 ? 11.812 2.698 -8.265 1.00 96.12 102 TYR A N 1
ATOM 821 C CA . TYR A 1 102 ? 10.743 3.667 -8.468 1.00 96.12 102 TYR A CA 1
ATOM 822 C C . TYR A 1 102 ? 11.134 5.045 -7.917 1.00 96.12 102 TYR A C 1
ATOM 824 O O . TYR A 1 102 ? 11.431 5.189 -6.726 1.00 96.12 102 TYR A O 1
ATOM 832 N N . SER A 1 103 ? 11.112 6.069 -8.774 1.00 94.50 103 SER A N 1
ATOM 833 C CA . SER A 1 103 ? 11.508 7.452 -8.458 1.00 94.50 103 SER A CA 1
ATOM 834 C C . SER A 1 103 ? 12.934 7.597 -7.902 1.00 94.50 103 SER A C 1
ATOM 836 O O . SER A 1 103 ? 13.213 8.563 -7.191 1.00 94.50 103 SER A O 1
ATOM 838 N N . ASN A 1 104 ? 13.828 6.646 -8.202 1.00 94.38 104 ASN A N 1
ATOM 839 C CA . ASN A 1 104 ? 15.245 6.675 -7.823 1.00 94.38 104 ASN A CA 1
ATOM 840 C C . ASN A 1 104 ? 15.483 6.971 -6.326 1.00 94.38 104 ASN A C 1
ATOM 842 O O . ASN A 1 104 ? 16.297 7.809 -5.936 1.00 94.38 104 ASN A O 1
ATOM 846 N N . THR A 1 105 ? 14.692 6.332 -5.464 1.00 93.00 105 THR A N 1
ATOM 847 C CA . THR A 1 105 ? 14.713 6.556 -4.018 1.00 93.00 105 THR A CA 1
ATOM 848 C C . THR A 1 105 ? 14.499 5.250 -3.270 1.00 93.00 105 THR A C 1
ATOM 850 O O . THR A 1 105 ? 13.871 4.323 -3.774 1.00 93.00 105 THR A O 1
ATOM 853 N N . ARG A 1 106 ? 14.983 5.184 -2.027 1.00 92.00 106 ARG A N 1
ATOM 854 C CA . ARG A 1 106 ? 14.799 4.009 -1.176 1.00 92.00 106 ARG A CA 1
ATOM 855 C C . ARG A 1 106 ? 13.437 4.052 -0.486 1.00 92.00 106 ARG A C 1
ATOM 857 O O . ARG A 1 106 ? 13.185 4.891 0.382 1.00 92.00 106 ARG A O 1
ATOM 864 N N . TRP A 1 107 ? 12.575 3.116 -0.846 1.00 92.38 107 TRP A N 1
ATOM 865 C CA . TRP A 1 107 ? 11.265 2.910 -0.247 1.00 92.38 107 TRP A CA 1
ATOM 866 C C . TRP A 1 107 ? 11.353 2.077 1.028 1.00 92.38 107 TRP A C 1
ATOM 868 O O . TRP A 1 107 ? 12.144 1.140 1.140 1.00 92.38 107 TRP A O 1
ATOM 878 N N . ASN A 1 108 ? 10.513 2.424 1.997 1.00 90.75 108 ASN A N 1
ATOM 879 C CA . ASN A 1 108 ? 10.288 1.671 3.224 1.00 90.75 108 ASN A CA 1
ATOM 880 C C . ASN A 1 108 ? 8.829 1.858 3.673 1.00 90.75 108 ASN A C 1
ATOM 882 O O . ASN A 1 108 ? 8.121 2.728 3.156 1.00 90.75 108 ASN A O 1
ATOM 886 N N . ALA A 1 109 ? 8.387 1.048 4.636 1.00 88.31 109 ALA A N 1
ATOM 887 C CA . ALA A 1 109 ? 7.010 1.070 5.124 1.00 88.31 109 ALA A CA 1
ATOM 888 C C . ALA A 1 109 ? 6.578 2.454 5.645 1.00 88.31 109 ALA A C 1
ATOM 890 O O . ALA A 1 109 ? 5.486 2.914 5.322 1.00 88.31 109 ALA A O 1
ATOM 891 N N . TRP A 1 110 ? 7.442 3.157 6.384 1.00 87.31 110 TRP A N 1
ATOM 892 C CA . TRP A 1 110 ? 7.134 4.480 6.939 1.00 87.31 110 TRP A CA 1
ATOM 893 C C . TRP A 1 110 ? 6.921 5.538 5.859 1.00 87.31 110 TRP A C 1
ATOM 895 O O . TRP A 1 110 ? 5.958 6.300 5.928 1.00 87.31 110 TRP A O 1
ATOM 905 N N . LYS A 1 111 ? 7.767 5.551 4.822 1.00 91.81 111 LYS A N 1
ATOM 906 C CA . LYS A 1 111 ? 7.602 6.447 3.671 1.00 91.81 111 LYS A CA 1
ATOM 907 C C . LYS A 1 111 ? 6.260 6.207 2.979 1.00 91.81 111 LYS A C 1
ATOM 909 O O . LYS A 1 111 ? 5.572 7.168 2.654 1.00 91.81 111 LYS A O 1
ATOM 914 N N . LEU A 1 112 ? 5.862 4.944 2.816 1.00 91.62 112 LEU A N 1
ATOM 915 C CA . LEU A 1 112 ? 4.560 4.589 2.248 1.00 91.62 112 LEU A CA 1
ATOM 916 C C . LEU A 1 112 ? 3.400 5.069 3.116 1.00 91.62 112 LEU A C 1
ATOM 918 O O . LEU A 1 112 ? 2.475 5.678 2.590 1.00 91.62 112 LEU A O 1
ATOM 922 N N . VAL A 1 113 ? 3.459 4.845 4.432 1.00 90.94 113 VAL A N 1
ATOM 923 C CA . VAL A 1 113 ? 2.419 5.312 5.361 1.00 90.94 113 VAL A CA 1
ATOM 924 C C . VAL A 1 113 ? 2.266 6.828 5.274 1.00 90.94 113 VAL A C 1
ATOM 926 O O . VAL A 1 113 ? 1.153 7.313 5.094 1.00 90.94 113 VAL A O 1
ATOM 929 N N . ILE A 1 114 ? 3.370 7.578 5.329 1.00 92.50 114 ILE A N 1
ATOM 930 C CA . ILE A 1 114 ? 3.347 9.044 5.242 1.00 92.50 114 ILE A CA 1
ATOM 931 C C . ILE A 1 114 ? 2.798 9.498 3.888 1.00 92.50 114 ILE A C 1
ATOM 933 O O . ILE A 1 114 ? 1.956 10.395 3.838 1.00 92.50 114 ILE A O 1
ATOM 937 N N . MET A 1 115 ? 3.235 8.882 2.788 1.00 93.50 115 MET A N 1
ATOM 938 C CA . MET A 1 115 ? 2.783 9.259 1.450 1.00 93.50 115 MET A CA 1
ATOM 939 C C . MET A 1 115 ? 1.311 8.947 1.227 1.00 93.50 115 MET A C 1
ATOM 941 O O . MET A 1 115 ? 0.593 9.800 0.719 1.00 93.50 115 MET A O 1
ATOM 945 N N . ILE A 1 116 ? 0.823 7.785 1.657 1.00 93.25 116 ILE A N 1
ATOM 946 C CA . ILE A 1 116 ? -0.611 7.509 1.608 1.00 93.25 116 ILE A CA 1
ATOM 947 C C . ILE A 1 116 ? -1.358 8.473 2.517 1.00 93.25 116 ILE A C 1
ATOM 949 O O . ILE A 1 116 ? -2.397 8.974 2.107 1.00 93.25 116 ILE A O 1
ATOM 953 N N . TRP A 1 117 ? -0.839 8.783 3.707 1.00 91.56 117 TRP A N 1
ATOM 954 C CA . TRP A 1 117 ? -1.505 9.693 4.633 1.00 91.56 117 TRP A CA 1
ATOM 955 C C . TRP A 1 117 ? -1.672 11.110 4.075 1.00 91.56 117 TRP A C 1
ATOM 957 O O . TRP A 1 117 ? -2.710 11.736 4.278 1.00 91.56 117 TRP A O 1
ATOM 967 N N . THR A 1 118 ? -0.664 11.607 3.364 1.00 93.31 118 THR A N 1
ATOM 968 C CA . THR A 1 118 ? -0.605 12.998 2.889 1.00 93.31 118 THR A CA 1
ATOM 969 C C . THR A 1 118 ? -1.087 13.169 1.448 1.00 93.31 118 THR A C 1
ATOM 971 O O . THR A 1 118 ? -1.722 14.170 1.145 1.00 93.31 118 THR A O 1
ATOM 974 N N . HIS A 1 119 ? -0.840 12.187 0.578 1.00 94.88 119 HIS A N 1
ATOM 975 C CA . HIS A 1 119 ? -1.116 12.250 -0.865 1.00 94.88 119 HIS A CA 1
ATOM 976 C C . HIS A 1 119 ? -2.106 11.179 -1.347 1.00 94.88 119 HIS A C 1
ATOM 978 O O . HIS A 1 119 ? -2.459 11.147 -2.522 1.00 94.88 119 HIS A O 1
ATOM 984 N N . GLY A 1 120 ? -2.545 10.267 -0.476 1.00 93.25 120 GLY A N 1
ATOM 985 C CA . GLY A 1 120 ? -3.534 9.258 -0.839 1.00 93.25 120 GLY A CA 1
ATOM 986 C C . GLY A 1 120 ? -4.948 9.830 -0.882 1.00 93.25 120 GLY A C 1
ATOM 987 O O . GLY A 1 120 ? -5.326 10.643 -0.036 1.00 93.25 120 GLY A O 1
ATOM 988 N N . HIS A 1 121 ? -5.766 9.326 -1.796 1.00 94.69 121 HIS A N 1
ATOM 989 C CA . HIS A 1 121 ? -7.170 9.691 -1.954 1.00 94.69 121 HIS A CA 1
ATOM 990 C C . HIS A 1 121 ? -8.079 8.595 -1.399 1.00 94.69 121 HIS A C 1
ATOM 992 O O . HIS A 1 121 ? -7.783 7.406 -1.529 1.00 94.69 121 HIS A O 1
ATOM 998 N N . PHE A 1 122 ? -9.185 8.984 -0.761 1.00 94.69 122 PHE A N 1
ATOM 999 C CA . PHE A 1 122 ? -10.220 8.027 -0.373 1.00 94.69 122 PHE A CA 1
ATOM 1000 C C . PHE A 1 122 ? -10.956 7.523 -1.614 1.00 94.69 122 PHE A C 1
ATOM 1002 O O . PHE A 1 122 ? -11.252 8.300 -2.517 1.00 94.69 122 PHE A O 1
ATOM 1009 N N . CYS A 1 123 ? -11.291 6.234 -1.633 1.00 92.38 123 CYS A N 1
ATOM 1010 C CA . CYS A 1 123 ? -12.040 5.628 -2.737 1.00 92.38 123 CYS A CA 1
ATOM 1011 C C . CYS A 1 123 ? -13.467 6.197 -2.855 1.00 92.38 123 CYS A C 1
ATOM 1013 O O . CYS A 1 123 ? -14.051 6.197 -3.933 1.00 92.38 123 CYS A O 1
ATOM 1015 N N . SER A 1 124 ? -14.041 6.658 -1.739 1.00 93.69 124 SER A N 1
ATOM 1016 C CA . SER A 1 124 ? -15.364 7.281 -1.658 1.00 93.69 124 SER A CA 1
ATOM 1017 C C . SER A 1 124 ? -15.540 8.017 -0.317 1.00 93.69 124 SER A C 1
ATOM 1019 O O . SER A 1 124 ? -14.799 7.749 0.636 1.00 93.69 124 SER A O 1
ATOM 1021 N N . PRO A 1 125 ? -16.557 8.888 -0.172 1.00 91.56 125 PRO A N 1
ATOM 1022 C CA . PRO A 1 125 ? -16.914 9.462 1.129 1.00 91.56 125 PRO A CA 1
ATOM 1023 C C . PRO A 1 125 ? -17.267 8.393 2.176 1.00 91.56 125 PRO A C 1
ATOM 1025 O O . PRO A 1 125 ? -16.891 8.507 3.341 1.00 91.56 125 PRO A O 1
ATOM 1028 N N . THR A 1 126 ? -17.929 7.309 1.757 1.00 90.62 126 THR A N 1
ATOM 1029 C CA . THR A 1 126 ? -18.238 6.173 2.638 1.00 90.62 126 THR A CA 1
ATOM 1030 C C . THR A 1 126 ? -16.973 5.470 3.123 1.00 90.62 126 THR A C 1
ATOM 1032 O O . THR A 1 126 ? -16.885 5.138 4.299 1.00 90.62 126 THR A O 1
ATOM 1035 N N . ALA A 1 127 ? -15.959 5.327 2.266 1.00 91.25 127 ALA A N 1
ATOM 1036 C CA . ALA A 1 127 ? -14.667 4.758 2.631 1.00 91.25 127 ALA A CA 1
ATOM 1037 C C . ALA A 1 127 ? -13.919 5.612 3.673 1.00 91.25 127 ALA A C 1
ATOM 1039 O O . ALA A 1 127 ? -13.259 5.075 4.571 1.00 91.25 127 ALA A O 1
ATOM 1040 N N . ALA A 1 128 ? -14.042 6.941 3.585 1.00 91.06 128 ALA A N 1
ATOM 1041 C CA . ALA A 1 128 ? -13.510 7.849 4.596 1.00 91.06 128 ALA A CA 1
ATOM 1042 C C . ALA A 1 128 ? -14.191 7.623 5.952 1.00 91.06 128 ALA A C 1
ATOM 1044 O O . ALA A 1 128 ? -13.508 7.380 6.946 1.00 91.06 128 ALA A O 1
ATOM 1045 N N . LEU A 1 129 ? -15.528 7.592 5.982 1.00 90.25 129 LEU A N 1
ATOM 1046 C CA . LEU A 1 129 ? -16.294 7.324 7.204 1.00 90.25 129 LEU A CA 1
ATOM 1047 C C . LEU A 1 129 ? -15.923 5.971 7.825 1.00 90.25 129 LEU A C 1
ATOM 1049 O O . LEU A 1 129 ? -15.602 5.906 9.014 1.00 90.25 129 LEU A O 1
ATOM 1053 N N . THR A 1 130 ? -15.877 4.898 7.028 1.00 88.75 130 THR A N 1
ATOM 1054 C CA . THR A 1 130 ? -15.517 3.560 7.527 1.00 88.75 130 THR A CA 1
ATOM 1055 C C . THR A 1 130 ? -14.107 3.513 8.108 1.00 88.75 130 THR A C 1
ATOM 1057 O O . THR A 1 130 ? -13.883 2.815 9.092 1.00 88.75 130 THR A O 1
ATOM 1060 N N . THR A 1 131 ? -13.169 4.290 7.553 1.00 90.38 131 THR A N 1
ATOM 1061 C CA . THR A 1 131 ? -11.779 4.338 8.038 1.00 90.38 131 THR A CA 1
ATOM 1062 C C . THR A 1 131 ? -11.699 4.878 9.469 1.00 90.38 131 THR A C 1
ATOM 1064 O O . THR A 1 131 ? -10.918 4.373 10.271 1.00 90.38 131 THR A O 1
ATOM 1067 N N . PHE A 1 132 ? -12.527 5.867 9.817 1.00 91.56 132 PHE A N 1
ATOM 1068 C CA . PHE A 1 132 ? -12.499 6.503 11.140 1.00 91.56 132 PHE A CA 1
ATOM 1069 C C . PHE A 1 132 ? -13.509 5.926 12.136 1.00 91.56 132 PHE A C 1
ATOM 1071 O O . PHE A 1 132 ? -13.382 6.173 13.333 1.00 91.56 132 PHE A O 1
ATOM 1078 N N . THR A 1 133 ? -14.478 5.128 11.679 1.00 90.19 133 THR A N 1
ATOM 1079 C CA . THR A 1 133 ? -15.547 4.583 12.536 1.00 90.19 133 THR A CA 1
ATOM 1080 C C . THR A 1 133 ? -14.984 3.755 13.693 1.00 90.19 133 THR A C 1
ATOM 1082 O O . THR A 1 133 ? -15.364 3.969 14.840 1.00 90.19 133 THR A O 1
ATOM 1085 N N . GLY A 1 134 ? -14.030 2.856 13.425 1.00 88.12 134 GLY A N 1
ATOM 1086 C CA . GLY A 1 134 ? -13.416 2.036 14.476 1.00 88.12 134 GLY A CA 1
ATOM 1087 C C . GLY A 1 134 ? -12.695 2.873 15.537 1.00 88.12 134 GLY A C 1
ATOM 1088 O O . GLY A 1 134 ? -12.882 2.653 16.731 1.00 88.12 134 GLY A O 1
ATOM 1089 N N . PHE A 1 135 ? -11.930 3.884 15.109 1.00 91.50 135 PHE A N 1
ATOM 1090 C CA . PHE A 1 135 ? -11.255 4.811 16.020 1.00 91.50 135 PHE A CA 1
ATOM 1091 C C . PHE A 1 135 ? -12.254 5.619 16.859 1.00 91.50 135 PHE A C 1
ATOM 1093 O O . PHE A 1 135 ? -12.078 5.738 18.069 1.00 91.50 135 PHE A O 1
ATOM 1100 N N . ALA A 1 136 ? -13.331 6.114 16.243 1.00 93.56 136 ALA A N 1
ATOM 1101 C CA . ALA A 1 136 ? -14.379 6.854 16.938 1.00 93.56 136 ALA A CA 1
ATOM 1102 C C . ALA A 1 136 ? -15.086 6.005 18.011 1.00 93.56 136 ALA A C 1
ATOM 1104 O O . ALA A 1 136 ? -15.350 6.507 19.100 1.00 93.56 136 ALA A O 1
ATOM 1105 N N . ILE A 1 137 ? -15.339 4.716 17.744 1.00 94.62 137 ILE A N 1
ATOM 1106 C CA . ILE A 1 137 ? -15.928 3.788 18.726 1.00 94.62 137 ILE A CA 1
ATOM 1107 C C . ILE A 1 137 ? -14.987 3.586 19.916 1.00 94.62 137 ILE A C 1
ATOM 1109 O O . ILE A 1 137 ? -15.424 3.677 21.061 1.00 94.62 137 ILE A O 1
ATOM 1113 N N . VAL A 1 138 ? -13.697 3.342 19.668 1.00 94.38 138 VAL A N 1
ATOM 1114 C CA . VAL A 1 138 ? -12.711 3.177 20.749 1.00 94.38 138 VAL A CA 1
ATOM 1115 C C . VAL A 1 138 ? -12.608 4.452 21.586 1.00 94.38 138 VAL A C 1
ATOM 1117 O O . VAL A 1 138 ? -12.643 4.373 22.812 1.00 94.38 138 VAL A O 1
ATOM 1120 N N . LEU A 1 139 ? -12.545 5.624 20.943 1.00 94.31 139 LEU A N 1
ATOM 1121 C CA . LEU A 1 139 ? -12.532 6.918 21.627 1.00 94.31 139 LEU A CA 1
ATOM 1122 C C . LEU A 1 139 ? -13.777 7.088 22.508 1.00 94.31 139 LEU A C 1
ATOM 1124 O O . LEU A 1 139 ? -13.656 7.454 23.673 1.00 94.31 139 LEU A O 1
ATOM 1128 N N . LEU A 1 140 ? -14.960 6.775 21.974 1.00 95.38 140 LEU A N 1
ATOM 1129 C CA . LEU A 1 140 ? -16.217 6.849 22.711 1.00 95.38 140 LEU A CA 1
ATOM 1130 C C . LEU A 1 140 ? -16.207 5.932 23.941 1.00 95.38 140 LEU A C 1
ATOM 1132 O O . LEU A 1 140 ? -16.570 6.375 25.025 1.00 95.38 140 LEU A O 1
ATOM 1136 N N . VAL A 1 141 ? -15.751 4.684 23.801 1.00 95.75 141 VAL A N 1
ATOM 1137 C CA . VAL A 1 141 ? -15.643 3.737 24.925 1.00 95.75 141 VAL A CA 1
ATOM 1138 C C . VAL A 1 141 ? -14.683 4.261 25.992 1.00 95.75 141 VAL A C 1
ATOM 1140 O O . VAL A 1 141 ? -15.025 4.249 27.172 1.00 95.75 141 VAL A O 1
ATOM 1143 N N . VAL A 1 142 ? -13.510 4.765 25.599 1.00 94.62 142 VAL A N 1
ATOM 1144 C CA . VAL A 1 142 ? -12.531 5.341 26.535 1.00 94.62 142 VAL A CA 1
ATOM 1145 C C . VAL A 1 142 ? -13.115 6.546 27.274 1.00 94.62 142 VAL A C 1
ATOM 1147 O O . VAL A 1 142 ? -12.969 6.630 28.489 1.00 94.62 142 VAL A O 1
ATOM 1150 N N . LEU A 1 143 ? -13.817 7.442 26.575 1.00 93.81 143 LEU A N 1
ATOM 1151 C CA . LEU A 1 143 ? -14.468 8.609 27.179 1.00 93.81 143 LEU A CA 1
ATOM 1152 C C . LEU A 1 143 ? -15.565 8.209 28.174 1.00 93.81 143 LEU A C 1
ATOM 1154 O O . LEU A 1 143 ? -15.611 8.743 29.280 1.00 93.81 143 LEU A O 1
ATOM 1158 N N . VAL A 1 144 ? -16.416 7.242 27.813 1.00 95.00 144 VAL A N 1
ATOM 1159 C CA . VAL A 1 144 ? -17.475 6.720 28.694 1.00 95.00 144 VAL A CA 1
ATOM 1160 C C . VAL A 1 144 ? -16.871 6.087 29.944 1.00 95.00 144 VAL A C 1
ATOM 1162 O O . VAL A 1 144 ? -17.350 6.345 31.047 1.00 95.00 144 VAL A O 1
ATOM 1165 N N . LEU A 1 145 ? -15.808 5.291 29.799 1.00 93.88 145 LEU A N 1
ATOM 1166 C CA . LEU A 1 145 ? -15.114 4.677 30.931 1.00 93.88 145 LEU A CA 1
ATOM 1167 C C . LEU A 1 145 ? -14.438 5.726 31.818 1.00 93.88 145 LEU A C 1
ATOM 1169 O O . LEU A 1 145 ? -14.581 5.655 33.033 1.00 93.88 145 LEU A O 1
ATOM 1173 N N . ALA A 1 146 ? -13.756 6.715 31.237 1.00 92.12 146 ALA A N 1
ATOM 1174 C CA . ALA A 1 146 ? -13.117 7.795 31.988 1.00 92.12 146 ALA A CA 1
ATOM 1175 C C . ALA A 1 146 ? -14.138 8.581 32.826 1.00 92.12 146 ALA A C 1
ATOM 1177 O O . ALA A 1 146 ? -13.936 8.765 34.027 1.00 92.12 146 ALA A O 1
ATOM 1178 N N . PHE A 1 147 ? -15.272 8.946 32.219 1.00 92.25 147 PHE A N 1
ATOM 1179 C CA . PHE A 1 147 ? -16.376 9.610 32.912 1.00 92.25 147 PHE A CA 1
ATOM 1180 C C . PHE A 1 147 ? -16.975 8.731 34.020 1.00 92.25 147 PHE A C 1
ATOM 1182 O O . PHE A 1 147 ? -17.162 9.184 35.146 1.00 92.25 147 PHE A O 1
ATOM 1189 N N . SER A 1 148 ? -17.227 7.451 33.727 1.00 88.94 148 SER A N 1
ATOM 1190 C CA . SER A 1 148 ? -17.830 6.504 34.680 1.00 88.94 148 SER A CA 1
ATOM 1191 C C . SER A 1 148 ? -16.914 6.176 35.864 1.00 88.94 148 SER A C 1
ATOM 1193 O O . SER A 1 148 ? -17.398 5.831 36.938 1.00 88.94 148 SER A O 1
ATOM 1195 N N . LEU A 1 149 ? -15.596 6.284 35.678 1.00 89.06 149 LEU A N 1
ATOM 1196 C CA . LEU A 1 149 ? -14.583 6.065 36.713 1.00 89.06 149 LEU A CA 1
ATOM 1197 C C . LEU A 1 149 ? -14.247 7.341 37.505 1.00 89.06 149 LEU A C 1
ATOM 1199 O O . LEU A 1 149 ? -13.350 7.315 38.344 1.00 89.06 149 LEU A O 1
ATOM 1203 N N . GLY A 1 150 ? -14.964 8.445 37.271 1.00 78.56 150 GLY A N 1
ATOM 1204 C CA . GLY A 1 150 ? -14.793 9.685 38.028 1.00 78.56 150 GLY A CA 1
ATOM 1205 C C . GLY A 1 150 ? -13.516 10.458 37.693 1.00 78.56 150 GLY A C 1
ATOM 1206 O O . GLY A 1 150 ? -13.110 11.322 38.470 1.00 78.56 150 GLY A O 1
ATOM 1207 N N . PHE A 1 151 ? -12.881 10.182 36.549 1.00 71.69 151 PHE A N 1
ATOM 1208 C CA . PHE A 1 151 ? -11.839 11.058 36.025 1.00 71.69 151 PHE A CA 1
ATOM 1209 C C . PHE A 1 151 ? -12.511 12.310 35.451 1.00 71.69 151 PHE A C 1
ATOM 1211 O O . PHE A 1 151 ? -12.979 12.316 34.313 1.00 71.69 151 PHE A O 1
ATOM 1218 N N . SER A 1 152 ? -12.600 13.364 36.262 1.00 67.00 152 SER A N 1
ATOM 1219 C CA . SER A 1 152 ? -12.967 14.702 35.796 1.00 67.00 152 SER A CA 1
ATOM 1220 C C . SER A 1 152 ? -11.887 15.194 34.823 1.00 67.00 152 SER A C 1
ATOM 1222 O O . SER A 1 152 ? -10.732 15.329 35.227 1.00 67.00 152 SER A O 1
ATOM 1224 N N . LEU A 1 153 ? -12.252 15.389 33.551 1.00 61.47 153 LEU A N 1
ATOM 1225 C CA . LEU A 1 153 ? -11.406 16.013 32.522 1.00 61.47 153 LEU A CA 1
ATOM 1226 C C . LEU A 1 153 ? -11.180 17.502 32.803 1.00 61.47 153 LEU A C 1
ATOM 1228 O O . LEU A 1 153 ? -12.144 18.162 33.257 1.00 61.47 153 LEU A O 1
#

Organism: NCBI:txid1938954

Secondary structure (DSSP, 8-state):
-EEE-TT--EEEEEETTEEEESS-TTSS-SEE----GGG--SS-HHHHHHHHHHIIIIIHHHTTS----SSTTHHHHHHS---TTTSSHHHHHHHHHHHTTGGGS---HHHHHHHHHHH-EES-HHHHHHHHHHHHHHHHHHHHHHHHTT---